Protein AF-A0A329TTA9-F1 (afdb_monomer)

Mean predicted aligned error: 11.99 Å

Sequence (108 aa):
MVERHPQRPEIAIVRLFANPTEYEQLQQEATVTGWEYEEYLLEVPYYDGLVADVNAAYEGWLAQAKAAEDAKDPMAKLMAAQDSTDTLVVDQEYRLTLLELGMTAEAE

pLDDT: mean 85.56, std 12.18, range [46.56, 97.38]

Secondary structure (DSSP, 8-state):
-EEEETTEEEEEEEEEEEEEEEEEEEETTEEEEEEEEEEEEEEEE--TTHHHHHHHTHHHHHHHHHHHHHHH-HHHHHHHHHHHHHHHHHHHHHHHHHHHHHHHHT--

Solvent-accessible surface area (backbone atoms only — not comparable to full-atom values): 6286 Å² total; per-residue (Å²): 92,76,43,68,36,94,90,42,74,62,29,23,40,38,47,40,75,44,78,77,40,81,45,77,46,82,53,97,94,45,80,46,74,52,74,47,61,48,79,36,69,34,81,41,78,52,58,95,56,51,67,57,52,44,68,76,41,44,71,63,52,44,52,51,19,52,53,53,52,58,59,74,44,58,63,62,54,52,50,57,54,46,57,56,47,54,54,54,50,52,54,52,54,53,56,48,54,54,50,52,53,53,59,59,68,72,71,120

Radius of gyration: 25.23 Å; Cα contacts (8 Å, |Δi|>4): 101; chains: 1; bounding box: 53×61×58 Å

Organism: NCBI:txid853

Nearest PDB structures (foldseek):
  8i9p-assembly1_LT  TM=2.957E-01  e=4.538E+00  Thermochaetoides thermophila DSM 1495
  7ypu-assembly2_C  TM=2.207E-01  e=6.867E+00  Streptomyces lavendulae subsp. lavendulae

Foldseek 3Di:
DWDADPVHNQKIKDKAWADWDWDWDDDDPDIDIDIDTDIFIDIDGDDPCPVVVCVVPVVVVVVVSVVVVVVVCVVVVVVVVVVVVVVVVVVVVVVVVVVVVVVVVVPD

Structure (mmCIF, N/CA/C/O backbone):
data_AF-A0A329TTA9-F1
#
_entry.id   AF-A0A329TTA9-F1
#
loop_
_atom_site.group_PDB
_atom_site.id
_atom_site.type_symbol
_atom_site.label_atom_id
_atom_site.label_alt_id
_atom_site.label_comp_id
_atom_site.label_asym_id
_atom_site.label_entity_id
_atom_site.label_seq_id
_atom_site.pdbx_PDB_ins_code
_atom_site.Cartn_x
_atom_site.Cartn_y
_atom_site.Cartn_z
_atom_site.occupancy
_atom_site.B_iso_or_equiv
_atom_site.auth_seq_id
_atom_site.auth_comp_id
_atom_site.auth_asym_id
_atom_site.auth_atom_id
_atom_site.pdbx_PDB_model_num
ATOM 1 N N . MET A 1 1 ? -4.092 -7.712 -3.522 1.00 88.75 1 MET A N 1
ATOM 2 C CA . MET A 1 1 ? -4.948 -8.106 -4.671 1.00 88.75 1 MET A CA 1
ATOM 3 C C . MET A 1 1 ? -4.462 -7.371 -5.913 1.00 88.75 1 MET A C 1
ATOM 5 O O . MET A 1 1 ? -4.024 -6.239 -5.776 1.00 88.75 1 MET A O 1
ATOM 9 N N . VAL A 1 2 ? -4.495 -7.991 -7.097 1.00 93.12 2 VAL A N 1
ATOM 10 C CA . VAL A 1 2 ? -4.070 -7.352 -8.358 1.00 93.12 2 VAL A CA 1
ATOM 11 C C . VAL A 1 2 ? -5.180 -7.503 -9.390 1.00 93.12 2 VAL A C 1
ATOM 13 O O . VAL A 1 2 ? -5.646 -8.616 -9.627 1.00 93.12 2 VAL A O 1
ATOM 16 N N . GLU A 1 3 ? -5.584 -6.401 -10.012 1.00 93.00 3 GLU A N 1
ATOM 17 C CA . GLU A 1 3 ? -6.644 -6.355 -11.024 1.00 93.00 3 GLU A CA 1
ATOM 18 C C . GLU A 1 3 ? -6.164 -5.594 -12.260 1.00 93.00 3 GLU A C 1
ATOM 20 O O . GLU A 1 3 ? -5.368 -4.668 -12.143 1.00 93.00 3 GLU A O 1
ATOM 25 N N . ARG A 1 4 ? -6.642 -5.944 -13.459 1.00 91.94 4 ARG A N 1
ATOM 26 C CA . ARG A 1 4 ? -6.372 -5.122 -14.651 1.00 91.94 4 ARG A CA 1
ATOM 27 C C . ARG A 1 4 ? -7.272 -3.892 -14.657 1.00 91.94 4 ARG A C 1
ATOM 29 O O . ARG A 1 4 ? -8.456 -3.990 -14.339 1.00 91.94 4 ARG A O 1
ATOM 36 N N . HIS A 1 5 ? -6.729 -2.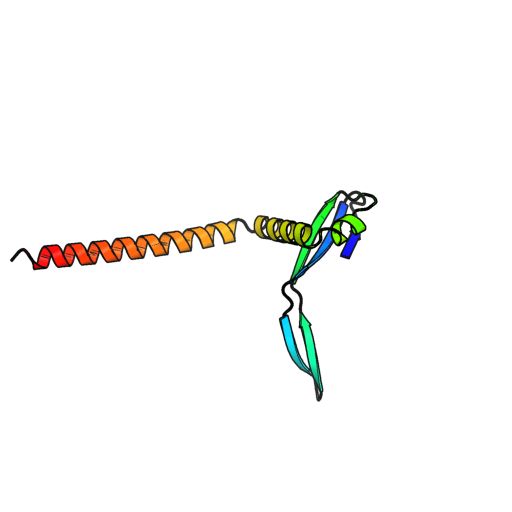751 -15.071 1.00 92.38 5 HIS A N 1
ATOM 37 C CA . HIS A 1 5 ? -7.508 -1.529 -15.187 1.00 92.38 5 HIS A CA 1
ATOM 38 C C . HIS A 1 5 ? -8.534 -1.669 -16.332 1.00 92.38 5 HIS A C 1
ATOM 40 O O . HIS A 1 5 ? -8.161 -2.004 -17.460 1.00 92.38 5 HIS A O 1
ATOM 46 N N . PRO A 1 6 ? -9.827 -1.378 -16.095 1.00 88.88 6 PRO A N 1
ATOM 47 C CA . PRO A 1 6 ? -10.903 -1.698 -17.038 1.00 88.88 6 PRO A CA 1
ATOM 48 C C . PRO A 1 6 ? -10.816 -0.935 -18.368 1.00 88.88 6 PRO A C 1
ATOM 50 O O . PRO A 1 6 ? -11.295 -1.421 -19.387 1.00 88.88 6 PRO A O 1
ATOM 53 N N . GLN A 1 7 ? -10.200 0.251 -18.371 1.00 92.56 7 GLN A N 1
ATOM 54 C CA . GLN A 1 7 ? -10.041 1.094 -19.569 1.00 92.56 7 GLN A CA 1
ATOM 55 C C . GLN A 1 7 ? -8.609 1.103 -20.136 1.00 92.56 7 GLN A C 1
ATOM 57 O O . GLN A 1 7 ? -8.385 1.655 -21.207 1.00 92.56 7 GLN A O 1
ATOM 62 N N . ARG A 1 8 ? -7.641 0.533 -19.406 1.00 92.31 8 ARG A N 1
ATOM 63 C CA . ARG A 1 8 ? -6.201 0.573 -19.715 1.00 92.31 8 ARG A CA 1
ATOM 64 C C . ARG A 1 8 ? -5.615 -0.810 -19.435 1.00 92.31 8 ARG A C 1
ATOM 66 O O . ARG A 1 8 ? -5.046 -1.017 -18.368 1.00 92.31 8 ARG A O 1
ATOM 73 N N . PRO A 1 9 ? -5.844 -1.803 -20.309 1.00 89.50 9 PRO A N 1
ATOM 74 C CA . PRO A 1 9 ? -5.483 -3.195 -20.034 1.00 89.50 9 PRO A CA 1
ATOM 75 C C . PRO A 1 9 ? -3.973 -3.422 -19.849 1.00 89.50 9 PRO A C 1
ATOM 77 O O . PRO A 1 9 ? -3.580 -4.455 -19.311 1.00 89.50 9 PRO A O 1
ATOM 80 N N . GLU A 1 10 ? -3.145 -2.476 -20.291 1.00 93.06 10 GLU A N 1
ATOM 81 C CA . GLU A 1 10 ? -1.704 -2.403 -20.058 1.00 93.06 10 GLU A CA 1
ATOM 82 C C . GLU A 1 10 ? -1.329 -1.988 -18.627 1.00 93.06 10 GLU A C 1
ATOM 84 O O . GLU A 1 10 ? -0.164 -2.089 -18.259 1.00 93.06 10 GLU A O 1
ATOM 89 N N . ILE A 1 11 ? -2.296 -1.542 -17.819 1.00 95.50 11 ILE A N 1
ATOM 90 C CA . ILE A 1 11 ? -2.129 -1.143 -16.420 1.00 95.50 11 ILE A CA 1
ATOM 91 C C . ILE A 1 11 ? -2.842 -2.137 -15.499 1.00 95.50 11 ILE A C 1
ATOM 93 O O . ILE A 1 11 ? -3.956 -2.599 -15.761 1.00 95.50 11 ILE A O 1
ATOM 97 N N . ALA A 1 12 ? -2.201 -2.431 -14.376 1.00 95.56 12 ALA A N 1
ATOM 98 C CA . ALA A 1 12 ? -2.749 -3.158 -13.250 1.00 95.56 12 ALA A CA 1
ATOM 99 C C . ALA A 1 12 ? -2.924 -2.227 -12.047 1.00 95.56 12 ALA A C 1
ATOM 101 O O . ALA A 1 12 ? -2.094 -1.357 -11.796 1.00 95.56 12 ALA A O 1
ATOM 102 N N . ILE A 1 13 ? -3.984 -2.458 -11.282 1.00 95.25 13 ILE A N 1
ATOM 103 C CA . ILE A 1 13 ? -4.226 -1.867 -9.973 1.00 95.25 13 ILE A CA 1
ATOM 104 C C . ILE A 1 13 ? -3.828 -2.910 -8.931 1.00 95.25 13 ILE A C 1
ATOM 106 O O . ILE A 1 13 ? -4.418 -3.991 -8.855 1.00 95.25 13 ILE A O 1
ATOM 110 N N . VAL A 1 14 ? -2.817 -2.587 -8.134 1.00 96.44 14 VAL A N 1
ATOM 111 C CA . VAL A 1 14 ? -2.361 -3.388 -7.001 1.00 96.44 14 VAL A CA 1
ATOM 112 C C . VAL A 1 14 ? -2.953 -2.780 -5.730 1.00 96.44 14 VAL A C 1
ATOM 114 O O . VAL A 1 14 ? -2.628 -1.651 -5.372 1.00 96.44 14 VAL A O 1
ATOM 117 N N . ARG A 1 15 ? -3.836 -3.531 -5.065 1.00 96.00 15 ARG A N 1
ATOM 118 C CA . ARG A 1 15 ? -4.408 -3.211 -3.748 1.00 96.00 15 ARG A CA 1
ATOM 119 C C . ARG A 1 15 ? -3.619 -3.912 -2.654 1.00 96.00 15 ARG A C 1
ATOM 121 O O . ARG A 1 15 ? -3.532 -5.150 -2.659 1.00 96.00 15 ARG A O 1
ATOM 128 N N . LEU A 1 16 ? -3.069 -3.134 -1.734 1.00 96.50 16 LEU A N 1
ATOM 129 C CA . LEU A 1 16 ? -2.246 -3.583 -0.614 1.00 96.50 16 LEU A CA 1
ATOM 130 C C . LEU A 1 16 ? -2.911 -3.135 0.686 1.00 96.50 16 LEU A C 1
ATOM 132 O O . LEU A 1 16 ? -3.411 -2.024 0.773 1.00 96.50 16 LEU A O 1
ATOM 136 N N . PHE A 1 17 ? -2.913 -4.001 1.687 1.00 94.88 17 PHE A N 1
ATOM 137 C CA . PHE A 1 17 ? -3.514 -3.760 2.995 1.00 94.88 17 PHE A CA 1
ATOM 138 C C . PHE A 1 17 ? -2.440 -3.723 4.079 1.00 94.88 17 PHE A C 1
ATOM 140 O O . PHE A 1 17 ? -1.520 -4.550 4.058 1.00 94.88 17 PHE A O 1
ATOM 147 N N . ALA A 1 18 ? -2.560 -2.787 5.018 1.00 93.50 18 ALA A N 1
ATOM 148 C CA . ALA A 1 18 ? -1.657 -2.647 6.158 1.00 93.50 18 ALA A CA 1
ATOM 149 C C . ALA A 1 18 ? -2.384 -2.109 7.398 1.00 93.50 18 ALA A C 1
ATOM 151 O O . ALA A 1 18 ? -3.572 -1.813 7.344 1.00 93.50 18 ALA A O 1
ATOM 152 N N . ASN A 1 19 ? -1.647 -1.984 8.507 1.00 92.75 19 ASN A N 1
ATOM 153 C CA . ASN A 1 19 ? -2.098 -1.343 9.747 1.00 92.75 19 ASN A CA 1
ATOM 154 C C . ASN A 1 19 ? -3.438 -1.903 10.276 1.00 92.75 19 ASN A C 1
ATOM 156 O O . ASN A 1 19 ? -4.423 -1.172 10.370 1.00 92.75 19 ASN A O 1
ATOM 160 N N . PRO A 1 20 ? -3.494 -3.211 10.604 1.00 92.62 20 PRO A N 1
ATOM 161 C CA . PRO A 1 20 ? -4.710 -3.822 11.123 1.00 92.62 20 PRO A CA 1
ATOM 162 C C . PRO A 1 20 ? -5.113 -3.182 12.456 1.00 92.62 20 PRO A C 1
ATOM 164 O O . PRO A 1 20 ? -4.324 -3.166 13.402 1.00 92.62 20 PRO A O 1
ATOM 167 N N . THR A 1 21 ? -6.348 -2.697 12.532 1.00 93.75 21 THR A N 1
ATOM 168 C CA . THR A 1 21 ? -6.942 -2.106 13.733 1.00 93.75 21 THR A CA 1
ATOM 169 C C . THR A 1 21 ? -8.153 -2.930 14.144 1.00 93.75 21 THR A C 1
ATOM 171 O O . THR A 1 21 ? -9.047 -3.182 13.337 1.00 93.75 21 THR A O 1
ATOM 174 N N . GLU A 1 22 ? -8.173 -3.389 15.393 1.00 93.62 22 GLU A N 1
ATOM 175 C CA . GLU A 1 22 ? -9.342 -4.079 15.937 1.00 93.62 22 GLU A CA 1
ATOM 176 C C . GLU A 1 22 ? -10.499 -3.092 16.084 1.00 93.62 22 GLU A C 1
ATOM 178 O O . GLU A 1 22 ? -10.320 -1.978 16.583 1.00 93.62 22 GLU A O 1
ATOM 183 N N . TYR A 1 23 ? -11.695 -3.518 15.687 1.00 91.38 23 TYR A N 1
ATOM 184 C CA . TYR A 1 23 ? -12.915 -2.782 15.974 1.00 91.38 23 TYR A CA 1
ATOM 185 C C . TYR A 1 23 ? -13.911 -3.670 16.708 1.00 91.38 23 TYR A C 1
ATOM 187 O O . TYR A 1 23 ? -14.020 -4.876 16.472 1.00 91.38 23 TYR A O 1
ATOM 195 N N . GLU A 1 24 ? -14.670 -3.031 17.588 1.00 91.50 24 GLU A N 1
ATOM 196 C CA . GLU A 1 24 ? -15.806 -3.623 18.269 1.00 91.50 24 GLU A CA 1
ATOM 197 C C . GLU A 1 24 ? -17.009 -2.713 18.050 1.00 91.50 24 GLU A C 1
ATOM 199 O O . GLU A 1 24 ? -16.977 -1.522 18.365 1.00 91.50 24 GLU A O 1
ATOM 204 N N . GLN A 1 25 ? -18.077 -3.272 17.489 1.00 87.81 25 GLN A N 1
ATOM 205 C CA . GLN A 1 25 ? -19.317 -2.547 17.272 1.00 87.81 25 GLN A CA 1
ATOM 206 C C . GLN A 1 25 ? -20.496 -3.344 17.815 1.00 87.81 25 GLN A C 1
ATOM 208 O O . GLN A 1 25 ? -20.725 -4.498 17.451 1.00 87.81 25 GLN A O 1
ATOM 213 N N . LEU A 1 26 ? -21.281 -2.694 18.672 1.00 86.62 26 LEU A N 1
ATOM 214 C CA . LEU A 1 26 ? -22.537 -3.240 19.164 1.00 86.62 26 LEU A CA 1
ATOM 215 C C . LEU A 1 26 ? -23.603 -3.053 18.080 1.00 86.62 26 LEU A C 1
ATOM 217 O O . LEU A 1 26 ? -24.030 -1.929 17.806 1.00 86.62 26 LEU A O 1
ATOM 221 N N . GLN A 1 27 ? -24.021 -4.146 17.443 1.00 82.38 27 GLN A N 1
ATOM 222 C CA . GLN A 1 27 ? -25.130 -4.139 16.493 1.00 82.38 27 GLN A CA 1
ATOM 223 C C . GLN A 1 27 ? -26.308 -4.906 17.085 1.00 82.38 27 GLN A C 1
ATOM 225 O O . GLN A 1 27 ? -26.247 -6.114 17.299 1.00 82.38 27 GLN A O 1
ATOM 230 N N . GLN A 1 28 ? -27.403 -4.181 17.318 1.00 84.69 28 GLN A N 1
ATOM 231 C CA . GLN A 1 28 ? -28.640 -4.707 17.900 1.00 84.69 28 GLN A CA 1
ATOM 232 C C . GLN A 1 28 ? -28.397 -5.360 19.277 1.00 84.69 28 GLN A C 1
ATOM 234 O O . GLN A 1 28 ? -28.303 -4.644 20.268 1.00 84.69 28 GLN A O 1
ATOM 239 N N . GLU A 1 29 ? -28.276 -6.688 19.333 1.00 78.00 29 GLU A N 1
ATOM 240 C CA . GLU A 1 29 ? -28.077 -7.492 20.553 1.00 78.00 29 GLU A CA 1
ATOM 241 C C . GLU A 1 29 ? -26.777 -8.319 20.521 1.00 78.00 29 GLU A C 1
ATOM 243 O O . GLU A 1 29 ? -26.549 -9.152 21.397 1.00 78.00 29 GLU A O 1
ATOM 248 N N . ALA A 1 30 ? -25.916 -8.107 19.519 1.00 78.19 30 ALA A N 1
ATOM 249 C CA . ALA A 1 30 ? -24.659 -8.827 19.368 1.00 78.19 30 ALA A CA 1
ATOM 250 C C . ALA A 1 30 ? -23.472 -7.867 19.247 1.00 78.19 30 ALA A C 1
ATOM 252 O O . ALA A 1 30 ? -23.496 -6.886 18.499 1.00 78.19 30 ALA A O 1
ATOM 253 N N . THR A 1 31 ? -22.406 -8.189 19.971 1.00 85.06 31 THR A N 1
ATOM 254 C CA . THR A 1 31 ? -21.100 -7.567 19.777 1.00 85.06 31 THR A CA 1
ATOM 255 C C . THR A 1 31 ? -20.442 -8.189 18.553 1.00 85.06 31 THR A C 1
ATOM 257 O O . THR A 1 31 ? -20.177 -9.392 18.530 1.00 85.06 31 THR A O 1
ATOM 260 N N . VAL A 1 32 ? -20.177 -7.368 17.540 1.00 88.88 32 VAL A N 1
ATOM 261 C CA . VAL A 1 32 ? -19.382 -7.752 16.375 1.00 88.88 32 VAL A CA 1
ATOM 262 C C . VAL A 1 32 ? -17.967 -7.244 16.594 1.00 88.88 32 VAL A C 1
ATOM 264 O O . VAL A 1 32 ? -17.757 -6.039 16.722 1.00 88.88 32 VAL A O 1
ATOM 267 N N . THR A 1 33 ? -17.007 -8.162 16.631 1.00 91.50 33 THR A N 1
ATOM 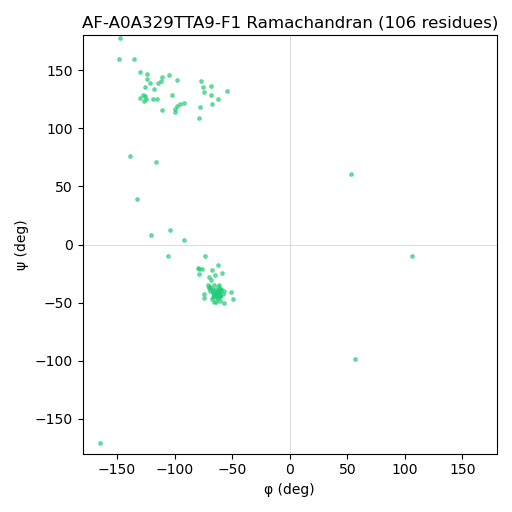268 C CA . THR A 1 33 ? -15.581 -7.837 16.609 1.00 91.50 33 THR A CA 1
ATOM 269 C C . THR A 1 33 ? -15.003 -8.153 15.238 1.00 91.50 33 THR A C 1
ATOM 271 O O . THR A 1 33 ? -15.422 -9.103 14.569 1.00 91.50 33 THR A O 1
ATOM 274 N N . GLY A 1 34 ? -14.042 -7.350 14.802 1.00 92.25 34 GLY A N 1
ATOM 275 C CA . GLY A 1 34 ? -13.392 -7.536 13.516 1.00 92.25 34 GLY A CA 1
ATOM 276 C C . GLY A 1 34 ? -12.104 -6.740 13.393 1.00 92.25 34 GLY A C 1
ATOM 277 O O . GLY A 1 34 ? -11.607 -6.168 14.361 1.00 92.25 34 GLY A O 1
ATOM 278 N N . TRP A 1 35 ? -11.572 -6.730 12.176 1.00 94.06 35 TRP A N 1
ATOM 279 C CA . TRP A 1 35 ? -10.339 -6.039 11.828 1.00 94.06 35 TRP A CA 1
ATOM 280 C C . TRP A 1 35 ? -10.601 -5.097 10.662 1.00 94.06 35 TRP A C 1
ATOM 282 O O . TRP A 1 35 ? -11.125 -5.516 9.628 1.00 94.06 35 TRP A O 1
ATOM 292 N N . GLU A 1 36 ? -10.213 -3.843 10.832 1.00 93.50 36 GLU A N 1
ATOM 293 C CA . GLU A 1 36 ? -10.112 -2.863 9.760 1.00 93.50 36 GLU A CA 1
ATOM 294 C C . GLU A 1 36 ? -8.663 -2.780 9.291 1.00 93.50 36 GLU A C 1
ATOM 296 O O . GLU A 1 36 ? -7.730 -2.874 10.086 1.00 93.50 36 GLU A O 1
ATOM 301 N N . TYR A 1 37 ? -8.473 -2.627 7.985 1.00 93.69 37 TYR A N 1
ATOM 302 C CA . TYR A 1 37 ? -7.160 -2.487 7.367 1.00 93.69 37 TYR A CA 1
ATOM 303 C C . TYR A 1 37 ? -7.136 -1.197 6.558 1.00 93.69 37 TYR A C 1
ATOM 305 O O . TYR A 1 37 ? -8.109 -0.872 5.877 1.00 93.69 37 TYR A O 1
ATOM 313 N N . GLU A 1 38 ? -6.005 -0.506 6.572 1.00 94.69 38 GLU A N 1
ATOM 314 C CA . GLU A 1 38 ? -5.750 0.585 5.639 1.00 94.69 38 GLU A CA 1
ATOM 315 C C . GLU A 1 38 ? -5.454 0.014 4.247 1.00 94.69 38 GLU A C 1
ATOM 317 O O . GLU A 1 38 ? -4.633 -0.899 4.107 1.00 94.69 38 GLU A O 1
ATOM 322 N N . GLU A 1 39 ? -6.117 0.548 3.220 1.00 94.38 39 GLU A N 1
ATOM 323 C CA . GLU A 1 39 ? 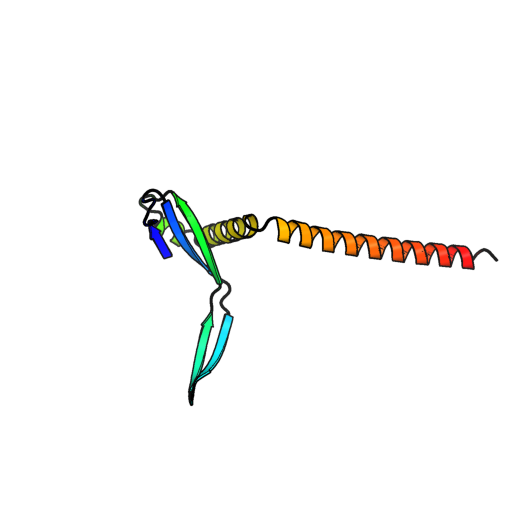-5.948 0.142 1.822 1.00 94.38 39 GLU A CA 1
ATOM 324 C C . GLU A 1 39 ? -5.078 1.150 1.064 1.00 94.38 39 GLU A C 1
ATOM 326 O O . GLU A 1 39 ? -5.373 2.339 1.029 1.00 94.38 39 GLU A O 1
ATOM 331 N N . TYR A 1 40 ? -4.053 0.641 0.382 1.00 94.44 40 TYR A N 1
ATOM 332 C CA . TYR A 1 40 ? -3.143 1.394 -0.471 1.00 94.44 40 TYR A CA 1
ATOM 333 C C . TYR A 1 40 ? -3.246 0.903 -1.919 1.00 94.44 40 TYR A C 1
ATOM 335 O O . TYR A 1 40 ? -3.210 -0.301 -2.197 1.00 94.44 40 TYR A O 1
ATOM 343 N N . LEU A 1 41 ? -3.340 1.848 -2.858 1.00 93.38 41 LEU A N 1
ATOM 344 C CA . LEU A 1 41 ? -3.545 1.595 -4.286 1.00 93.38 41 LEU A CA 1
ATOM 345 C C . LEU A 1 41 ? -2.336 2.045 -5.106 1.00 93.38 41 LEU A C 1
ATOM 347 O O . LEU A 1 41 ? -1.966 3.222 -5.094 1.00 93.38 41 LEU A O 1
ATOM 351 N N . LEU A 1 42 ? -1.781 1.125 -5.895 1.00 94.44 42 LEU A N 1
ATOM 352 C CA . LEU A 1 42 ? -0.690 1.409 -6.822 1.00 94.44 42 LEU A CA 1
ATOM 353 C C . LEU A 1 42 ? -1.061 0.988 -8.248 1.00 94.44 42 LEU A C 1
ATOM 355 O O . LEU A 1 42 ? -1.413 -0.165 -8.494 1.00 94.44 42 LEU A O 1
ATOM 359 N N . GLU A 1 43 ? -0.962 1.921 -9.195 1.00 93.94 43 GLU A N 1
ATOM 360 C CA . GLU A 1 43 ? -1.102 1.634 -10.624 1.00 93.94 43 GLU A CA 1
ATOM 361 C C . GLU A 1 43 ? 0.270 1.337 -11.230 1.00 93.94 43 GLU A C 1
ATOM 363 O O . GLU A 1 43 ? 1.164 2.183 -11.183 1.00 93.94 43 GLU A O 1
ATOM 368 N N . VAL A 1 44 ? 0.439 0.157 -11.826 1.00 95.06 44 VAL A N 1
ATOM 369 C CA . VAL A 1 44 ? 1.694 -0.256 -12.475 1.00 95.06 44 VAL A CA 1
ATOM 370 C C . VAL A 1 44 ? 1.439 -0.900 -13.831 1.00 95.06 44 VAL A C 1
ATOM 372 O O . VAL A 1 44 ? 0.333 -1.381 -14.073 1.00 95.06 44 VAL A O 1
ATOM 375 N N . PRO A 1 45 ? 2.437 -0.957 -14.730 1.00 96.25 45 PRO A N 1
ATOM 376 C CA . PRO A 1 45 ? 2.323 -1.748 -15.946 1.00 96.25 45 PRO A CA 1
ATOM 377 C C . PRO A 1 45 ? 1.973 -3.204 -15.627 1.00 96.25 45 PRO A C 1
ATOM 379 O O . PRO A 1 45 ? 2.591 -3.835 -14.768 1.00 96.25 45 PRO A O 1
ATOM 382 N N . TYR A 1 46 ? 0.981 -3.743 -16.326 1.00 95.81 46 TYR A N 1
ATOM 383 C CA . TYR A 1 46 ? 0.627 -5.147 -16.226 1.00 95.81 46 TYR A CA 1
ATOM 384 C C . TYR A 1 46 ? 1.646 -6.004 -16.984 1.00 95.81 46 TYR A C 1
ATOM 386 O O . TYR A 1 46 ? 1.980 -5.724 -18.135 1.00 95.81 46 TYR A O 1
ATOM 394 N N . TYR A 1 47 ? 2.074 -7.099 -16.362 1.00 95.50 47 TYR A N 1
ATOM 395 C CA . TYR A 1 47 ? 2.862 -8.147 -17.002 1.00 95.50 47 TYR A CA 1
ATOM 396 C C . TYR A 1 47 ? 2.550 -9.516 -16.390 1.00 95.50 47 TYR A C 1
ATOM 398 O O . TYR A 1 47 ? 2.039 -9.625 -15.267 1.00 95.50 47 TYR A O 1
ATOM 406 N N . ASP A 1 48 ? 2.863 -10.573 -17.139 1.00 95.44 48 ASP A N 1
ATOM 407 C CA . ASP A 1 48 ? 2.700 -11.947 -16.673 1.00 95.44 48 ASP A CA 1
ATOM 408 C C . ASP A 1 48 ? 3.686 -12.227 -15.534 1.00 95.44 48 ASP A C 1
ATOM 410 O O . ASP A 1 48 ? 4.896 -12.106 -15.702 1.00 95.44 48 ASP A O 1
ATOM 414 N N . GLY A 1 49 ? 3.161 -12.590 -14.362 1.00 95.50 49 GLY A N 1
ATOM 415 C CA . GLY A 1 49 ? 3.955 -12.799 -13.146 1.00 95.50 49 GLY A CA 1
ATOM 416 C C . GLY A 1 49 ? 3.813 -11.699 -12.093 1.00 95.50 49 GLY A C 1
ATOM 417 O O . GLY A 1 49 ? 4.187 -11.939 -10.950 1.00 95.50 49 GLY A O 1
ATOM 418 N N . LEU A 1 50 ? 3.167 -10.565 -12.403 1.00 95.88 50 LEU A N 1
ATOM 419 C CA . LEU A 1 50 ? 2.978 -9.457 -11.453 1.00 95.88 50 LEU A CA 1
ATOM 420 C C . LEU A 1 50 ? 2.382 -9.905 -10.106 1.00 95.88 50 LEU A C 1
ATOM 422 O O . LEU A 1 50 ? 2.827 -9.469 -9.052 1.00 95.88 50 LEU A O 1
ATOM 426 N N . VAL A 1 51 ? 1.400 -10.812 -10.113 1.00 95.94 51 VAL A N 1
ATOM 427 C CA . VAL A 1 51 ? 0.816 -11.357 -8.871 1.00 95.94 51 VAL A CA 1
ATOM 428 C C . VAL A 1 51 ? 1.860 -12.102 -8.036 1.00 95.94 51 VAL A C 1
ATOM 430 O O . VAL A 1 51 ? 1.891 -11.955 -6.817 1.00 95.94 51 VAL A O 1
ATOM 433 N N . ALA A 1 52 ? 2.706 -12.907 -8.683 1.00 97.06 52 ALA A N 1
ATOM 434 C CA . ALA A 1 52 ? 3.753 -13.658 -8.003 1.00 97.06 52 ALA A CA 1
ATOM 435 C C . ALA A 1 52 ? 4.813 -12.713 -7.423 1.00 97.06 52 ALA A C 1
ATOM 437 O O . ALA A 1 52 ? 5.195 -12.889 -6.271 1.00 97.06 52 ALA A O 1
ATOM 438 N N . ASP A 1 53 ? 5.203 -11.676 -8.166 1.00 97.25 53 ASP A N 1
ATOM 439 C CA . ASP A 1 53 ? 6.171 -10.672 -7.713 1.00 97.25 53 ASP A CA 1
ATOM 440 C C . ASP A 1 53 ? 5.643 -9.840 -6.540 1.00 97.25 53 ASP A C 1
ATOM 442 O O . ASP A 1 53 ? 6.361 -9.614 -5.564 1.00 97.25 53 ASP A O 1
ATOM 446 N N . VAL A 1 54 ? 4.373 -9.419 -6.600 1.00 96.62 54 VAL A N 1
ATOM 447 C CA . VAL A 1 54 ? 3.710 -8.713 -5.494 1.00 96.62 54 VAL A CA 1
ATOM 448 C C . VAL A 1 54 ? 3.676 -9.591 -4.249 1.00 96.62 54 VAL A C 1
ATOM 450 O O . VAL A 1 54 ? 4.006 -9.123 -3.165 1.00 96.62 54 VAL A O 1
ATOM 453 N N . ASN A 1 55 ? 3.342 -10.875 -4.388 1.00 95.56 55 ASN A N 1
ATOM 454 C CA . ASN A 1 55 ? 3.318 -11.797 -3.253 1.00 95.56 55 ASN A CA 1
ATOM 455 C C . ASN A 1 55 ? 4.724 -12.100 -2.710 1.00 95.56 55 ASN A C 1
ATOM 457 O O . ASN A 1 55 ? 4.893 -12.229 -1.500 1.00 95.56 55 ASN A O 1
ATOM 461 N N . A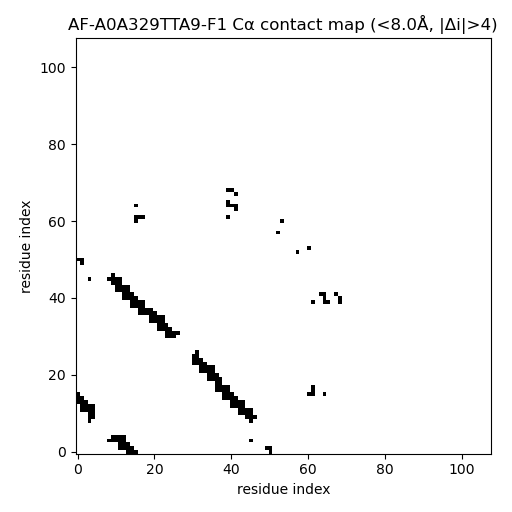LA A 1 56 ? 5.732 -12.206 -3.579 1.00 97.38 56 ALA A N 1
ATOM 462 C CA . ALA A 1 56 ? 7.110 -12.491 -3.186 1.00 97.38 56 ALA A CA 1
ATOM 463 C C . ALA A 1 56 ? 7.774 -11.320 -2.444 1.00 97.38 56 ALA A C 1
ATOM 465 O O . ALA A 1 56 ? 8.666 -11.544 -1.628 1.00 97.38 56 ALA A O 1
ATOM 466 N N . ALA A 1 57 ? 7.346 -10.083 -2.715 1.00 96.69 57 ALA A N 1
ATOM 467 C CA . ALA A 1 57 ? 7.949 -8.867 -2.173 1.00 96.69 57 ALA A CA 1
ATOM 468 C C . ALA A 1 57 ? 6.912 -7.881 -1.604 1.00 96.69 57 ALA A C 1
ATOM 470 O O . ALA A 1 57 ? 7.056 -6.668 -1.770 1.00 96.69 57 ALA A O 1
ATOM 471 N N . TYR A 1 58 ? 5.873 -8.387 -0.934 1.00 96.12 58 TYR A N 1
ATOM 472 C CA . TYR A 1 58 ? 4.705 -7.605 -0.504 1.00 96.12 58 TYR A CA 1
ATOM 473 C C . TYR A 1 58 ? 5.060 -6.307 0.235 1.00 96.12 58 TYR A C 1
ATOM 475 O O . TYR A 1 58 ? 4.570 -5.241 -0.128 1.00 96.12 58 TYR A O 1
ATOM 483 N N . GLU A 1 59 ? 5.977 -6.368 1.204 1.00 95.94 59 GLU A N 1
ATOM 484 C CA . GLU A 1 59 ? 6.427 -5.195 1.971 1.00 95.94 59 GLU A CA 1
ATOM 485 C C . GLU A 1 59 ? 7.060 -4.109 1.087 1.00 95.94 59 GLU A C 1
ATOM 487 O O . GLU A 1 59 ? 6.832 -2.916 1.287 1.00 95.94 59 GLU A O 1
ATOM 492 N N . GLY A 1 60 ? 7.821 -4.510 0.065 1.00 96.94 60 GLY A N 1
ATOM 493 C CA . GLY A 1 60 ? 8.427 -3.576 -0.883 1.00 96.94 60 GLY A CA 1
ATOM 494 C C . GLY A 1 60 ? 7.383 -2.877 -1.752 1.00 96.94 60 GLY A C 1
ATOM 495 O O . GLY A 1 60 ? 7.487 -1.677 -2.006 1.00 96.94 60 GLY A O 1
ATOM 496 N N . TRP A 1 61 ? 6.351 -3.609 -2.171 1.00 97.31 61 TRP A N 1
ATOM 497 C CA . TRP A 1 61 ? 5.221 -3.053 -2.916 1.00 97.31 61 TRP A CA 1
ATOM 498 C C . TRP A 1 61 ? 4.355 -2.135 -2.051 1.00 97.31 61 TRP A C 1
ATOM 500 O O . TRP A 1 61 ? 3.960 -1.062 -2.504 1.00 97.31 61 TRP A O 1
ATOM 510 N N . LEU A 1 62 ? 4.119 -2.507 -0.792 1.00 96.25 62 LEU A N 1
ATOM 511 C CA . LEU A 1 62 ? 3.412 -1.676 0.181 1.00 96.25 62 LEU A CA 1
ATOM 512 C C . LEU A 1 62 ? 4.143 -0.354 0.433 1.00 96.25 62 LEU A C 1
ATOM 514 O O . LEU A 1 62 ? 3.514 0.702 0.417 1.00 96.25 62 LEU A O 1
ATOM 518 N N . ALA A 1 63 ? 5.467 -0.387 0.600 1.00 95.75 63 ALA A N 1
ATOM 519 C CA . ALA A 1 63 ? 6.268 0.824 0.758 1.00 95.75 63 ALA A CA 1
ATOM 520 C C . ALA A 1 63 ? 6.164 1.754 -0.464 1.00 95.75 63 ALA A C 1
ATOM 522 O O . ALA A 1 63 ? 6.042 2.968 -0.309 1.00 95.75 63 ALA A O 1
ATOM 523 N N . GLN A 1 64 ? 6.158 1.194 -1.678 1.00 94.81 64 GLN A N 1
ATOM 524 C CA . GLN A 1 64 ? 5.959 1.973 -2.904 1.00 94.81 64 GLN A CA 1
ATOM 525 C C . GLN A 1 64 ? 4.559 2.590 -2.978 1.00 94.81 64 GLN A C 1
ATOM 527 O O . GLN A 1 64 ? 4.432 3.755 -3.346 1.00 94.81 64 GLN A O 1
ATOM 532 N N . ALA A 1 65 ? 3.518 1.839 -2.611 1.00 94.44 65 ALA A N 1
ATOM 533 C CA . ALA A 1 65 ? 2.144 2.333 -2.610 1.00 94.44 65 ALA A CA 1
ATOM 534 C C . ALA A 1 65 ? 1.948 3.481 -1.605 1.00 94.44 65 ALA A C 1
ATOM 536 O O . ALA A 1 65 ? 1.402 4.518 -1.977 1.00 94.44 65 ALA A O 1
ATOM 537 N N . LYS A 1 66 ? 2.491 3.342 -0.388 1.00 93.25 66 LYS A N 1
ATOM 538 C CA . LYS A 1 66 ? 2.536 4.408 0.628 1.00 93.25 66 LYS A CA 1
ATOM 539 C C . LYS A 1 66 ? 3.235 5.660 0.104 1.00 93.25 66 LYS A C 1
ATOM 541 O O . LYS A 1 66 ? 2.678 6.750 0.133 1.00 93.25 66 LYS A O 1
ATOM 546 N N . ALA A 1 67 ? 4.426 5.498 -0.473 1.00 91.75 67 ALA A N 1
ATOM 547 C CA . ALA A 1 67 ? 5.179 6.617 -1.032 1.00 91.75 67 ALA A CA 1
ATOM 548 C C . ALA A 1 67 ? 4.442 7.314 -2.192 1.00 91.75 67 ALA A C 1
ATOM 550 O O . ALA A 1 67 ? 4.529 8.534 -2.333 1.00 91.75 67 ALA A O 1
ATOM 551 N N . ALA A 1 68 ? 3.726 6.552 -3.024 1.00 89.25 68 ALA A N 1
ATOM 552 C CA . ALA A 1 68 ? 2.936 7.087 -4.129 1.00 89.25 68 ALA A CA 1
ATOM 553 C C . ALA A 1 68 ? 1.698 7.856 -3.645 1.00 89.25 68 ALA A C 1
ATOM 555 O O . ALA A 1 68 ? 1.353 8.875 -4.238 1.00 89.25 68 ALA A O 1
ATOM 556 N N . GLU A 1 69 ? 1.038 7.398 -2.582 1.00 88.62 69 GLU A N 1
ATOM 557 C CA . GLU A 1 69 ? -0.051 8.127 -1.928 1.00 88.62 69 GLU A CA 1
ATOM 558 C C . GLU A 1 69 ? 0.451 9.421 -1.283 1.00 88.62 69 GLU A C 1
ATOM 560 O O . GLU A 1 69 ? -0.043 10.500 -1.604 1.00 88.62 69 GLU A O 1
ATOM 565 N N . ASP A 1 70 ? 1.530 9.338 -0.508 1.00 85.19 70 ASP A N 1
ATOM 566 C CA . ASP A 1 70 ? 2.197 10.490 0.097 1.00 85.19 70 ASP A CA 1
ATOM 567 C C . ASP A 1 70 ? 2.694 11.513 -0.944 1.00 85.19 70 ASP A C 1
ATOM 569 O O . ASP A 1 70 ? 2.949 12.677 -0.629 1.00 85.19 70 ASP A O 1
ATOM 573 N N . ALA A 1 71 ? 2.945 11.091 -2.185 1.00 82.25 71 ALA A N 1
ATOM 574 C CA . ALA A 1 71 ? 3.330 11.983 -3.278 1.00 82.25 71 ALA A CA 1
ATOM 575 C C . ALA A 1 71 ? 2.133 12.727 -3.896 1.00 82.25 71 ALA A C 1
ATOM 577 O O . ALA A 1 71 ? 2.337 13.763 -4.531 1.00 82.25 71 ALA A O 1
ATOM 578 N N . LYS A 1 72 ? 0.901 12.228 -3.720 1.00 78.38 72 LYS A N 1
ATOM 579 C CA . LYS A 1 72 ? -0.326 12.879 -4.210 1.00 78.38 72 LYS A CA 1
ATOM 580 C C . LYS A 1 72 ? -0.739 14.074 -3.354 1.00 78.38 72 LYS A C 1
ATOM 582 O O . LYS A 1 72 ? -1.435 14.943 -3.872 1.00 78.38 72 LYS A O 1
ATOM 587 N N . ASP A 1 73 ? -0.272 14.151 -2.106 1.00 72.75 73 ASP A N 1
ATOM 588 C CA . ASP A 1 73 ? -0.474 15.308 -1.228 1.00 72.75 73 ASP A CA 1
ATOM 589 C C . ASP A 1 73 ? 0.851 16.005 -0.846 1.00 72.75 73 ASP A C 1
ATOM 591 O O . ASP A 1 73 ? 1.327 15.939 0.293 1.00 72.75 73 ASP A O 1
ATOM 595 N N . PRO A 1 74 ? 1.497 16.701 -1.801 1.00 64.06 74 PRO A N 1
ATOM 596 C CA . PRO A 1 74 ? 2.710 17.462 -1.515 1.00 64.06 74 PRO A CA 1
ATOM 597 C C . PRO A 1 74 ? 2.441 18.671 -0.603 1.00 64.06 74 PRO A C 1
ATOM 599 O O . PRO A 1 74 ? 3.369 19.159 0.043 1.00 64.06 74 PRO A O 1
ATOM 602 N N . MET A 1 75 ? 1.195 19.159 -0.541 1.00 63.41 75 MET A N 1
ATOM 603 C CA . MET A 1 75 ? 0.819 20.334 0.247 1.00 63.41 75 MET A CA 1
ATOM 604 C C . MET A 1 75 ? 0.783 20.009 1.743 1.00 63.41 75 MET A C 1
ATOM 606 O O . MET A 1 75 ? 1.336 20.772 2.533 1.00 63.41 75 MET A O 1
ATOM 610 N N . ALA A 1 76 ? 0.238 18.851 2.130 1.00 65.38 76 ALA A N 1
ATOM 611 C CA . ALA A 1 76 ? 0.294 18.369 3.510 1.00 65.38 76 ALA A CA 1
ATOM 612 C C . ALA A 1 76 ? 1.741 18.192 4.003 1.00 65.38 76 ALA A C 1
ATOM 614 O O . ALA A 1 76 ? 2.063 18.565 5.131 1.00 65.38 76 ALA A O 1
ATOM 615 N N . LYS A 1 77 ? 2.648 17.710 3.140 1.00 62.84 77 LYS A N 1
ATOM 616 C CA . LYS A 1 77 ? 4.086 17.622 3.459 1.00 62.84 77 LYS A CA 1
ATOM 617 C C . LYS A 1 77 ? 4.737 18.987 3.668 1.00 62.84 77 LYS A C 1
ATOM 619 O O . LYS A 1 77 ? 5.535 19.143 4.590 1.00 62.84 77 LYS A O 1
ATOM 624 N N . LEU A 1 78 ? 4.418 19.965 2.819 1.00 66.06 78 LEU A N 1
ATOM 625 C CA . LEU A 1 78 ? 4.915 21.338 2.954 1.00 66.06 78 LEU A CA 1
ATOM 626 C C . LEU A 1 78 ? 4.416 21.988 4.251 1.00 66.06 78 LEU A C 1
ATOM 628 O O . LEU A 1 78 ? 5.215 22.612 4.945 1.00 66.06 78 LEU A O 1
ATOM 632 N N . MET A 1 79 ? 3.142 21.791 4.606 1.00 68.94 79 MET A N 1
ATOM 633 C CA . MET A 1 79 ? 2.570 22.289 5.863 1.00 68.94 79 MET A CA 1
ATOM 634 C C . MET A 1 79 ? 3.237 21.647 7.087 1.00 68.94 79 MET A C 1
ATOM 636 O O . MET A 1 79 ? 3.738 22.365 7.945 1.00 68.94 79 MET A O 1
ATOM 640 N N . ALA A 1 80 ? 3.373 20.317 7.124 1.00 67.44 80 ALA A N 1
ATOM 641 C CA . ALA A 1 80 ? 4.033 19.626 8.238 1.00 67.44 80 ALA A CA 1
ATOM 642 C C . ALA A 1 80 ? 5.512 20.038 8.417 1.00 67.44 80 ALA A C 1
ATOM 644 O O . ALA A 1 80 ? 6.021 20.129 9.540 1.00 67.44 80 ALA A O 1
ATOM 645 N N . ALA A 1 81 ? 6.219 20.309 7.314 1.00 67.06 81 ALA A N 1
ATOM 646 C CA . ALA A 1 81 ? 7.591 20.811 7.353 1.00 67.06 81 ALA A CA 1
ATOM 647 C C . ALA A 1 81 ? 7.674 22.274 7.839 1.00 67.06 81 ALA A C 1
ATOM 649 O O . ALA A 1 81 ? 8.624 22.632 8.543 1.00 67.06 81 ALA A O 1
ATOM 650 N N . GLN A 1 82 ? 6.689 23.113 7.496 1.00 64.25 82 GLN A N 1
ATOM 651 C CA . GLN A 1 82 ? 6.580 24.488 7.996 1.00 64.25 82 GLN A CA 1
ATOM 652 C C . GLN A 1 82 ? 6.279 24.525 9.497 1.00 64.25 82 GLN A C 1
ATOM 654 O O . GLN A 1 82 ? 7.011 25.195 10.220 1.00 64.25 82 GLN A O 1
ATOM 659 N N . ASP A 1 83 ? 5.319 23.735 9.984 1.00 64.56 83 ASP A N 1
ATOM 660 C CA . ASP A 1 83 ? 4.981 23.661 11.417 1.00 64.56 83 ASP A CA 1
ATOM 661 C C . ASP A 1 83 ? 6.197 23.270 12.276 1.00 64.56 83 ASP A C 1
ATOM 663 O O . ASP A 1 83 ? 6.450 23.826 13.350 1.00 64.56 83 ASP A O 1
ATOM 667 N N . SER A 1 84 ? 7.007 22.335 11.768 1.00 67.25 84 SER A N 1
ATOM 668 C CA . SER A 1 84 ? 8.254 21.919 12.420 1.00 67.25 84 SER A CA 1
ATOM 669 C C . SER A 1 84 ? 9.293 23.048 12.468 1.00 67.25 84 SER A C 1
ATOM 671 O O . SER A 1 84 ? 10.040 23.160 13.438 1.00 67.25 84 SER A O 1
ATOM 673 N N . THR A 1 85 ? 9.341 23.899 11.439 1.00 69.69 85 THR A N 1
ATOM 674 C CA . THR A 1 85 ? 10.267 25.041 11.366 1.00 69.69 85 THR A CA 1
ATOM 675 C C . THR A 1 85 ? 9.828 26.169 12.295 1.00 69.69 85 THR A C 1
ATOM 677 O O . THR A 1 85 ? 10.646 26.664 13.067 1.00 69.69 85 THR A O 1
ATOM 680 N N . ASP A 1 86 ? 8.543 26.524 12.285 1.00 68.50 86 ASP A N 1
ATOM 681 C CA . ASP A 1 86 ? 7.987 27.575 13.142 1.00 68.50 86 ASP A CA 1
ATOM 682 C C . ASP A 1 86 ? 8.177 27.247 14.627 1.00 68.50 86 ASP A C 1
ATOM 684 O O . ASP A 1 86 ? 8.570 28.109 15.411 1.00 68.50 86 ASP A O 1
ATOM 688 N N . THR A 1 87 ? 8.009 25.980 15.014 1.00 70.38 87 THR A N 1
ATOM 689 C CA . THR A 1 87 ? 8.242 25.537 16.399 1.00 70.38 87 THR A CA 1
ATOM 690 C C . THR A 1 87 ? 9.701 25.734 16.834 1.00 70.38 87 THR A C 1
ATOM 692 O O . THR A 1 87 ? 9.961 26.199 17.945 1.00 70.38 87 THR A O 1
ATOM 695 N N . LEU A 1 88 ? 10.667 25.418 15.964 1.00 75.12 88 LEU A N 1
ATOM 696 C CA . LEU A 1 88 ? 12.096 25.584 16.258 1.00 75.12 88 LEU A CA 1
ATOM 697 C C . LEU A 1 88 ? 12.510 27.061 16.317 1.00 75.12 88 LEU A C 1
ATOM 699 O O . LEU A 1 88 ? 13.342 27.430 17.147 1.00 75.12 88 LEU A O 1
ATOM 703 N N . VAL A 1 89 ? 11.923 27.905 15.464 1.00 81.25 89 VAL A N 1
ATOM 704 C CA . VAL A 1 89 ? 12.169 29.354 15.459 1.00 81.25 89 VAL A CA 1
ATOM 705 C C . VAL A 1 89 ? 11.625 29.994 16.736 1.00 81.25 89 VAL A C 1
ATOM 707 O O . VAL A 1 89 ? 12.337 30.758 17.381 1.00 81.25 89 VAL A O 1
ATOM 710 N N . VAL A 1 90 ? 10.409 29.638 17.162 1.00 78.38 90 VAL A N 1
ATOM 711 C CA . VAL A 1 90 ? 9.815 30.157 18.405 1.00 78.38 90 VAL A CA 1
ATOM 712 C C . VAL A 1 90 ? 10.643 29.770 19.636 1.00 78.38 90 VAL A C 1
ATOM 714 O O . VAL A 1 90 ? 10.873 30.617 20.500 1.00 78.38 90 VAL A O 1
ATOM 717 N N . ASP A 1 91 ? 11.139 28.529 19.715 1.00 81.12 91 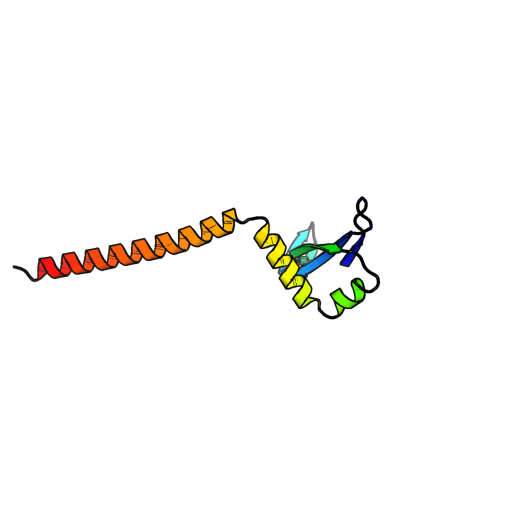ASP A N 1
ATOM 718 C CA . ASP A 1 91 ? 12.015 28.098 20.817 1.00 81.12 91 ASP A CA 1
ATOM 719 C C . ASP A 1 91 ? 13.341 28.879 20.832 1.00 81.12 91 ASP A C 1
ATOM 721 O O . ASP A 1 91 ? 13.790 29.347 21.88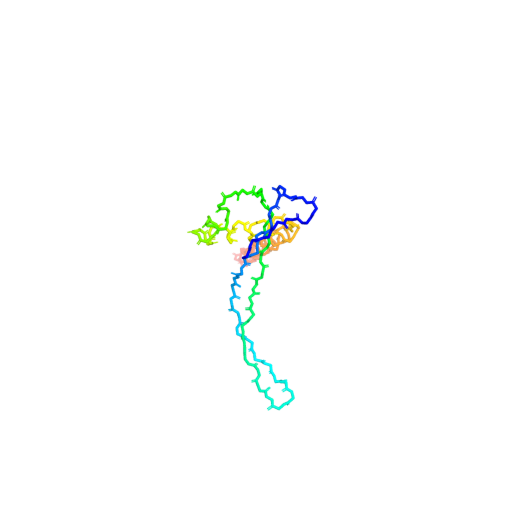2 1.00 81.12 91 ASP A O 1
ATOM 725 N N . GLN A 1 92 ? 13.946 29.100 19.659 1.00 83.69 92 GLN A N 1
ATOM 726 C CA . GLN A 1 92 ? 15.169 29.891 19.538 1.00 83.69 92 GLN A CA 1
ATOM 727 C C . GLN A 1 92 ? 14.974 31.335 20.022 1.00 83.69 92 GLN A C 1
ATOM 729 O O . GLN A 1 92 ? 15.778 31.812 20.829 1.00 83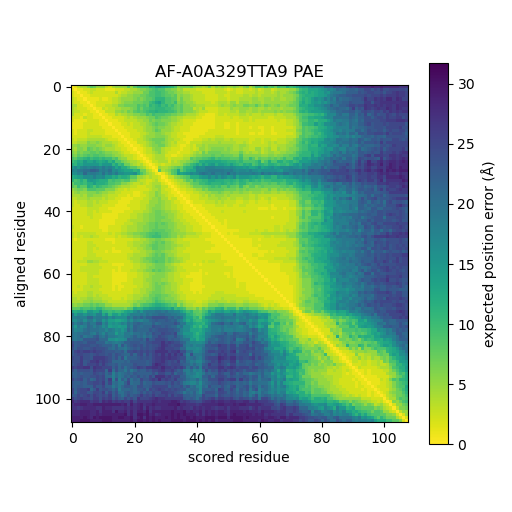.69 92 GLN A O 1
ATOM 734 N N . GLU A 1 93 ? 13.917 32.008 19.564 1.00 84.44 93 GLU A N 1
ATOM 735 C CA . GLU A 1 93 ? 13.610 33.396 19.929 1.00 84.44 93 GLU A CA 1
ATOM 736 C C . GLU A 1 93 ? 13.299 33.528 21.429 1.00 84.44 93 GLU A C 1
ATOM 738 O O . GLU A 1 93 ? 13.761 34.462 22.092 1.00 84.44 93 GLU A O 1
ATOM 743 N N . TYR A 1 94 ? 12.589 32.553 22.006 1.00 82.81 94 TYR A N 1
ATOM 744 C CA . TYR A 1 94 ? 12.306 32.515 23.442 1.00 82.81 94 TYR A CA 1
ATOM 745 C C . TYR A 1 94 ? 13.589 32.404 24.279 1.00 82.81 94 TYR A C 1
ATOM 747 O O . TYR A 1 94 ? 13.783 33.164 25.232 1.00 82.81 94 TYR A O 1
ATOM 755 N N . ARG A 1 95 ? 14.508 31.504 23.900 1.00 87.31 95 ARG A N 1
ATOM 756 C CA . ARG A 1 95 ? 15.803 31.356 24.587 1.00 87.31 95 ARG A CA 1
ATOM 757 C C . ARG A 1 95 ? 16.666 32.613 24.488 1.00 87.31 95 ARG A C 1
ATOM 759 O O . ARG A 1 95 ? 17.313 32.965 25.471 1.00 87.31 95 ARG A O 1
ATOM 766 N N . LEU A 1 96 ? 16.687 33.279 23.332 1.00 86.81 96 LEU A N 1
ATOM 767 C CA . LEU A 1 96 ? 17.417 34.539 23.146 1.00 86.81 96 LEU A CA 1
ATOM 768 C C . LEU A 1 96 ? 16.853 35.644 24.043 1.00 86.81 96 LEU A C 1
ATOM 770 O O . LEU A 1 96 ? 17.610 36.278 24.772 1.00 86.81 96 LEU A O 1
ATOM 774 N N . THR A 1 97 ? 15.529 35.789 24.079 1.00 84.69 97 THR A N 1
ATOM 775 C CA . THR A 1 97 ? 14.847 36.781 24.926 1.00 84.69 97 THR A CA 1
ATOM 776 C C . THR A 1 97 ? 15.191 36.600 26.411 1.00 84.69 97 THR A C 1
ATOM 778 O O . THR A 1 97 ? 15.451 37.568 27.122 1.00 84.69 97 THR A O 1
ATOM 781 N N . LEU A 1 98 ? 15.229 35.356 26.901 1.00 86.38 98 LEU A N 1
ATOM 782 C CA . LEU A 1 98 ? 15.603 35.065 28.291 1.00 86.38 98 LEU A CA 1
ATOM 783 C C . LEU A 1 98 ? 17.068 35.400 28.601 1.00 86.38 98 LEU A C 1
ATOM 785 O O . LEU A 1 98 ? 17.364 35.887 29.692 1.00 86.38 98 LEU A O 1
ATOM 789 N N . LEU A 1 99 ? 17.978 35.143 27.657 1.00 85.19 99 LEU A N 1
ATOM 790 C CA . LEU A 1 99 ? 19.392 35.499 27.793 1.00 85.19 99 LEU A CA 1
ATOM 791 C C . LEU A 1 99 ? 19.578 37.0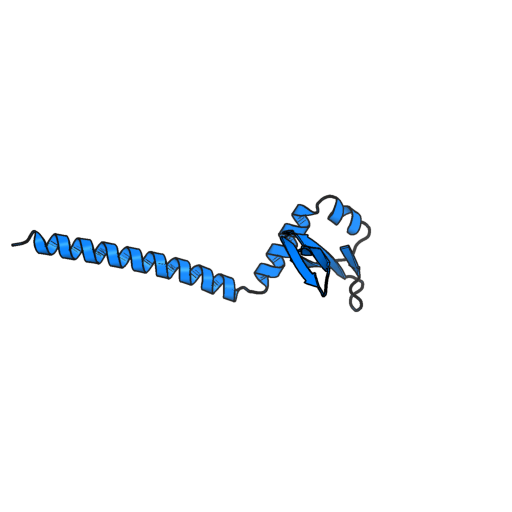15 27.831 1.00 85.19 99 LEU A C 1
ATOM 793 O O . LEU A 1 99 ? 20.293 37.510 28.696 1.00 85.19 99 LEU A O 1
ATOM 797 N N . GLU A 1 100 ? 18.903 37.753 26.950 1.00 84.44 100 GLU A N 1
ATOM 798 C CA . GLU A 1 100 ? 18.943 39.218 26.933 1.00 84.44 100 GLU A CA 1
ATOM 799 C C . GLU A 1 100 ? 18.424 39.809 28.249 1.00 84.44 100 GLU A C 1
ATOM 801 O O . GLU A 1 100 ? 19.080 40.668 28.836 1.00 84.44 100 GLU A O 1
ATOM 806 N N . LEU A 1 101 ? 17.311 39.290 28.779 1.00 84.00 101 LEU A N 1
ATOM 807 C CA . LEU A 1 101 ? 16.784 39.708 30.082 1.00 84.00 101 LEU A CA 1
ATOM 808 C C . LEU A 1 101 ? 17.763 39.412 31.231 1.00 84.00 101 LEU A C 1
ATOM 810 O O . LEU A 1 101 ? 17.978 40.274 32.084 1.00 84.00 101 LEU A O 1
ATOM 814 N N . GLY A 1 102 ? 18.401 38.236 31.234 1.00 76.38 102 GLY A N 1
ATOM 815 C CA . GLY A 1 102 ? 19.435 37.880 32.212 1.00 76.38 102 GLY A CA 1
ATOM 816 C C . GLY A 1 102 ? 20.676 38.775 32.126 1.00 76.38 102 GLY A C 1
ATOM 817 O O . GLY A 1 102 ? 21.172 39.232 33.149 1.00 76.38 102 GLY A O 1
ATOM 818 N N . MET A 1 103 ? 21.116 39.111 30.911 1.00 63.38 103 MET A N 1
ATOM 819 C CA . MET A 1 103 ? 22.242 40.021 30.670 1.00 63.38 103 MET A CA 1
ATOM 820 C C . MET A 1 103 ? 21.932 41.469 31.072 1.00 63.38 103 MET A C 1
ATOM 822 O O . MET A 1 103 ? 22.836 42.196 31.474 1.00 63.38 103 MET A O 1
ATOM 826 N N . THR A 1 104 ? 20.669 41.900 30.989 1.00 59.59 104 THR A N 1
ATOM 827 C CA . THR A 1 104 ? 20.255 43.235 31.458 1.00 59.59 104 THR A CA 1
ATOM 828 C C . TH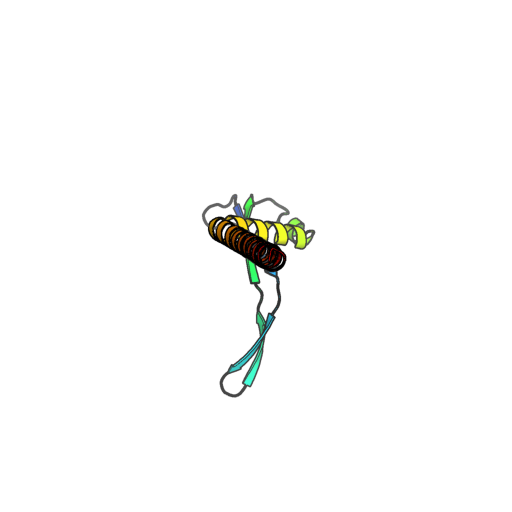R A 1 104 ? 20.089 43.327 32.975 1.00 59.59 104 THR A C 1
ATOM 830 O O . THR A 1 104 ? 20.258 44.410 33.525 1.00 59.59 104 THR A O 1
ATOM 833 N N . ALA A 1 105 ? 19.806 42.214 33.660 1.00 58.03 105 ALA A N 1
ATOM 834 C CA . ALA A 1 105 ? 19.663 42.171 35.118 1.00 58.03 105 ALA A CA 1
ATOM 835 C C . ALA A 1 105 ? 21.010 42.161 35.869 1.00 58.03 105 ALA A C 1
ATOM 837 O O . ALA A 1 105 ? 21.059 42.513 37.043 1.00 58.03 105 ALA A O 1
ATOM 838 N N . GLU A 1 106 ? 22.102 41.774 35.203 1.00 57.12 106 GLU A N 1
ATOM 839 C CA . GLU A 1 106 ? 23.467 41.767 35.759 1.00 57.12 106 GLU A CA 1
ATOM 840 C C . GLU A 1 106 ? 24.244 43.076 35.491 1.00 57.12 106 GLU A C 1
ATOM 842 O O . GLU A 1 106 ? 25.426 43.171 35.823 1.00 57.12 106 GLU A O 1
ATOM 847 N N . ALA A 1 107 ? 23.601 44.081 34.883 1.00 52.09 107 ALA A N 1
ATOM 848 C CA . ALA A 1 107 ? 24.217 45.347 34.474 1.00 52.09 107 ALA A CA 1
ATOM 849 C C . ALA A 1 107 ? 23.887 46.558 35.381 1.00 52.09 107 ALA A C 1
ATOM 851 O O . ALA A 1 107 ? 24.188 47.689 34.989 1.00 52.09 107 ALA A O 1
ATOM 852 N N . GLU A 1 108 ? 23.312 46.346 36.572 1.00 46.56 108 GLU A N 1
ATOM 853 C CA . GLU A 1 108 ? 23.128 47.381 37.614 1.00 46.56 108 GLU A CA 1
ATOM 854 C C . GLU A 1 108 ? 24.102 47.236 38.793 1.00 46.56 108 GLU A C 1
ATOM 856 O O . GLU A 1 108 ? 24.274 46.108 39.310 1.00 46.56 108 GLU A O 1
#